Protein AF-A0A382FFE5-F1 (afdb_monomer_lite)

Secondary structure (DSSP, 8-state):
--EEEEEESSTTHHHHHTHHHHHHHHHTT-EEEEEES---TT--PPTTSS-TT--

Sequence (55 aa):
MATVVFLHAHPDDEALASGGTMARLAEEGHRVVLVVATRGEEGEPVPGVLGPDEA

Structure (mmCIF, N/CA/C/O backbone):
data_AF-A0A382FFE5-F1
#
_entry.id   AF-A0A382FFE5-F1
#
loop_
_atom_site.group_PDB
_atom_site.id
_atom_site.type_symbol
_atom_site.label_atom_id
_atom_site.label_alt_id
_atom_site.label_comp_id
_atom_site.label_asym_id
_atom_site.label_enti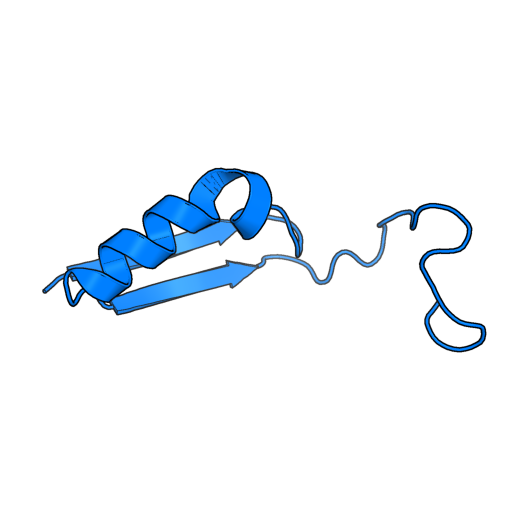ty_id
_atom_site.label_seq_id
_atom_site.pdbx_PDB_ins_code
_atom_site.Cartn_x
_atom_site.Cartn_y
_atom_site.Cartn_z
_atom_site.occupancy
_atom_site.B_iso_or_equiv
_atom_site.auth_seq_id
_atom_site.auth_comp_id
_atom_site.auth_asym_id
_atom_site.auth_atom_id
_atom_site.pdbx_PDB_model_num
ATOM 1 N N . MET A 1 1 ? -18.843 -3.115 13.312 1.00 92.00 1 MET A N 1
ATOM 2 C CA . MET A 1 1 ? -17.605 -3.742 12.803 1.00 92.00 1 MET A CA 1
ATOM 3 C C . MET A 1 1 ? -17.849 -4.197 11.371 1.00 92.00 1 MET A C 1
ATOM 5 O O . MET A 1 1 ? -18.746 -5.004 11.164 1.00 92.00 1 MET A O 1
ATOM 9 N N . ALA A 1 2 ? -17.114 -3.653 10.400 1.00 98.12 2 ALA A N 1
ATOM 10 C CA . ALA A 1 2 ? -17.174 -4.055 8.993 1.00 98.12 2 ALA A CA 1
ATOM 11 C C . ALA A 1 2 ? -15.830 -4.663 8.552 1.00 98.12 2 ALA A C 1
ATOM 13 O O . ALA A 1 2 ? -14.818 -4.471 9.228 1.00 98.12 2 ALA A O 1
ATOM 14 N N . THR A 1 3 ? -15.826 -5.392 7.433 1.00 98.69 3 THR A N 1
ATOM 15 C CA . THR A 1 3 ? -14.595 -5.754 6.712 1.00 98.69 3 THR A CA 1
ATOM 16 C C . THR A 1 3 ? -14.478 -4.859 5.488 1.00 98.69 3 THR A C 1
ATOM 18 O O . THR A 1 3 ? -15.412 -4.811 4.690 1.00 98.69 3 THR A O 1
ATOM 21 N N . VAL A 1 4 ? -13.344 -4.178 5.335 1.00 98.69 4 VAL A N 1
ATOM 22 C CA . VAL A 1 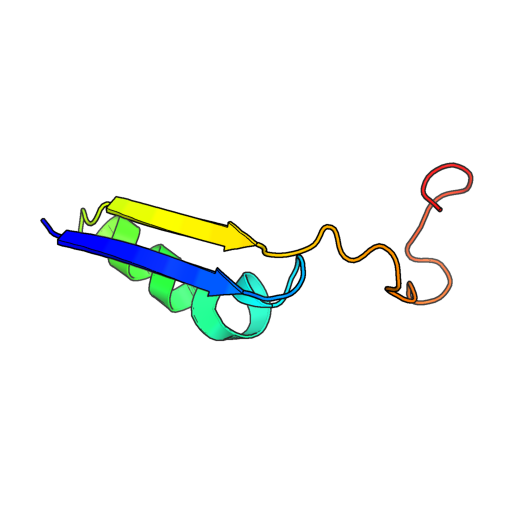4 ? -13.065 -3.282 4.208 1.00 98.69 4 VAL A CA 1
ATOM 23 C C . VAL A 1 4 ? -11.843 -3.800 3.461 1.00 98.69 4 VAL A C 1
ATOM 25 O O . VAL A 1 4 ? -10.792 -4.011 4.068 1.00 98.69 4 VAL A O 1
ATOM 28 N N . VAL A 1 5 ? -11.998 -4.035 2.158 1.00 98.75 5 VAL A N 1
ATOM 29 C CA . VAL A 1 5 ? -10.925 -4.503 1.275 1.00 98.75 5 VAL A CA 1
ATOM 30 C C . VAL A 1 5 ? -10.423 -3.332 0.442 1.00 98.75 5 VAL A C 1
ATOM 32 O O . VAL A 1 5 ? -11.211 -2.687 -0.247 1.00 98.75 5 VAL A O 1
ATOM 35 N N . PHE A 1 6 ? -9.118 -3.093 0.493 1.00 98.75 6 PHE A N 1
ATOM 36 C CA . PHE A 1 6 ? -8.404 -2.170 -0.379 1.00 98.75 6 PHE A CA 1
ATOM 37 C C . PHE A 1 6 ? -7.625 -3.006 -1.385 1.00 98.75 6 PHE A C 1
ATOM 39 O O . PHE A 1 6 ? -6.747 -3.771 -0.995 1.00 98.75 6 PHE A O 1
ATOM 46 N N . LEU A 1 7 ? -7.999 -2.907 -2.658 1.00 98.56 7 LEU A N 1
ATOM 47 C CA . LEU A 1 7 ? -7.318 -3.580 -3.756 1.00 98.56 7 LEU A CA 1
ATOM 48 C C . LEU A 1 7 ? -6.542 -2.536 -4.547 1.00 98.56 7 LEU A C 1
ATOM 50 O O . LEU A 1 7 ? -7.151 -1.630 -5.115 1.00 98.56 7 LEU A O 1
ATOM 54 N N . HIS A 1 8 ? -5.229 -2.707 -4.594 1.00 98.69 8 HIS A N 1
ATOM 55 C CA . HIS A 1 8 ? -4.309 -1.837 -5.316 1.00 98.69 8 HIS A CA 1
ATOM 56 C C . HIS A 1 8 ? -3.465 -2.639 -6.303 1.00 98.69 8 HIS A C 1
ATOM 58 O O . HIS A 1 8 ? -3.362 -3.865 -6.190 1.00 98.69 8 HIS A O 1
ATOM 64 N N . ALA A 1 9 ? -2.918 -1.961 -7.311 1.00 98.12 9 ALA A N 1
ATOM 65 C CA . ALA A 1 9 ? -2.205 -2.625 -8.393 1.00 98.12 9 ALA A CA 1
ATOM 66 C C . ALA A 1 9 ? -0.781 -2.998 -7.967 1.00 98.12 9 ALA A C 1
ATOM 68 O O . ALA A 1 9 ? -0.391 -4.164 -8.101 1.00 98.12 9 ALA A O 1
ATOM 69 N N . HIS A 1 10 ? -0.045 -2.039 -7.409 1.00 97.62 10 HIS A N 1
ATOM 70 C CA . HIS A 1 10 ? 1.371 -2.171 -7.079 1.00 97.62 10 HIS A CA 1
ATOM 71 C C . HIS A 1 10 ? 1.627 -1.898 -5.590 1.00 97.62 10 HIS A C 1
ATOM 73 O O . HIS A 1 10 ? 0.776 -1.308 -4.916 1.00 97.62 10 HIS A O 1
ATOM 79 N N . PRO A 1 11 ? 2.763 -2.365 -5.042 1.00 95.88 11 PRO A N 1
ATOM 80 C CA . PRO A 1 11 ? 3.156 -2.019 -3.682 1.00 95.88 11 PRO A CA 1
ATOM 81 C C . PRO A 1 11 ? 3.570 -0.546 -3.618 1.00 95.88 11 PRO A C 1
ATOM 83 O O . PRO A 1 11 ? 4.584 -0.226 -4.224 1.00 95.88 11 PRO A O 1
ATOM 86 N N . ASP A 1 12 ? 2.837 0.275 -2.851 1.00 95.00 12 ASP A N 1
ATOM 87 C CA . ASP A 1 12 ? 2.985 1.731 -2.601 1.00 95.00 12 ASP A CA 1
ATOM 88 C C . ASP A 1 12 ? 1.700 2.529 -2.893 1.00 95.00 12 ASP A C 1
ATOM 90 O O . ASP A 1 12 ? 1.392 3.496 -2.183 1.00 95.00 12 ASP A O 1
ATOM 94 N N . ASP A 1 13 ? 0.911 2.093 -3.877 1.00 98.19 13 ASP A N 1
ATOM 95 C CA . ASP A 1 13 ? -0.382 2.667 -4.261 1.00 98.19 13 ASP A CA 1
ATOM 96 C C . ASP A 1 13 ? -1.285 2.879 -3.033 1.00 98.19 13 ASP A C 1
ATOM 98 O O . ASP A 1 13 ? -1.962 3.906 -2.890 1.00 98.19 13 ASP A O 1
ATOM 102 N N . GLU A 1 14 ? -1.280 1.925 -2.096 1.00 98.31 14 GLU A N 1
ATOM 103 C CA . GLU A 1 14 ? -2.117 1.985 -0.910 1.00 98.31 14 GLU A CA 1
ATOM 104 C C . GLU A 1 14 ? -1.728 3.134 0.008 1.00 98.31 14 GLU A C 1
ATOM 106 O O . GLU A 1 14 ? -2.616 3.790 0.564 1.00 98.31 14 GLU A O 1
ATOM 111 N N . ALA A 1 15 ? -0.426 3.385 0.145 1.00 97.19 15 ALA A N 1
ATOM 112 C CA . ALA A 1 15 ? 0.123 4.426 0.994 1.00 97.19 15 ALA A CA 1
ATOM 113 C C . ALA A 1 15 ? -0.149 5.808 0.391 1.00 97.19 15 ALA A C 1
ATOM 115 O O . ALA A 1 15 ? -0.538 6.723 1.122 1.00 97.19 15 ALA A O 1
ATOM 116 N N . LEU A 1 16 ? -0.033 5.932 -0.935 1.00 96.81 16 LEU A N 1
ATOM 117 C CA . LEU A 1 16 ? -0.282 7.169 -1.677 1.00 96.81 16 LEU A CA 1
ATOM 118 C C . LEU A 1 16 ? -1.767 7.549 -1.702 1.00 96.81 16 LEU A C 1
ATOM 120 O O . LEU A 1 16 ? -2.120 8.705 -1.470 1.00 96.81 16 LEU A O 1
ATOM 124 N N . ALA A 1 17 ? -2.647 6.585 -1.977 1.00 97.81 17 ALA A N 1
ATOM 125 C CA . ALA A 1 17 ? -4.060 6.866 -2.219 1.00 97.81 17 ALA A CA 1
ATOM 126 C C . ALA A 1 17 ? -4.940 6.732 -0.968 1.00 97.81 17 ALA A C 1
ATOM 128 O O . ALA A 1 17 ? -5.953 7.423 -0.844 1.00 97.81 17 ALA A O 1
ATOM 129 N N . SER A 1 18 ? -4.609 5.814 -0.052 1.00 98.50 18 SER A N 1
ATOM 130 C CA . SER A 1 18 ? -5.574 5.335 0.953 1.00 98.50 18 SER A CA 1
ATOM 131 C C . SER A 1 18 ? -5.024 5.088 2.360 1.00 98.50 18 SER A C 1
ATOM 133 O O . SER A 1 18 ? -5.807 4.749 3.250 1.00 98.50 18 SER A O 1
ATOM 135 N N . GLY A 1 19 ? -3.730 5.312 2.604 1.00 98.38 19 GLY A N 1
ATOM 136 C CA . GLY A 1 19 ? -3.060 4.949 3.857 1.00 98.38 19 GLY A CA 1
ATOM 137 C C . GLY A 1 19 ? -3.732 5.543 5.095 1.00 98.38 19 GLY 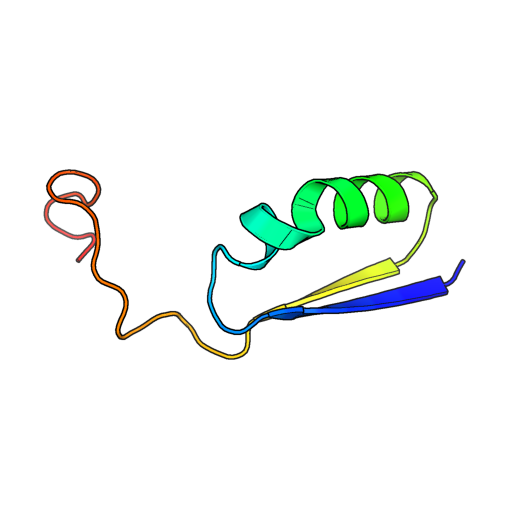A C 1
ATOM 138 O O . GLY A 1 19 ? -4.084 4.818 6.026 1.00 98.38 19 GLY A O 1
ATOM 139 N N . GLY A 1 20 ? -4.024 6.847 5.068 1.00 98.62 20 GLY A N 1
ATOM 140 C CA . GLY A 1 20 ? -4.727 7.517 6.168 1.00 98.62 20 GLY A CA 1
ATOM 141 C C . GLY A 1 20 ? -6.152 6.996 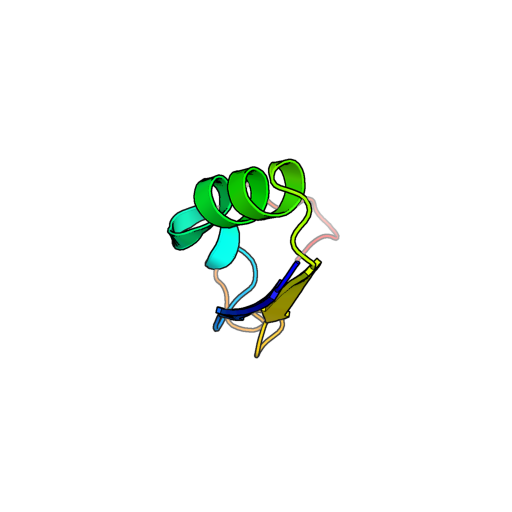6.395 1.00 98.62 20 GLY A C 1
ATOM 142 O O . GLY A 1 20 ? -6.618 6.930 7.530 1.00 98.62 20 GLY A O 1
ATOM 143 N N . THR A 1 21 ? -6.839 6.567 5.332 1.00 98.69 21 THR A N 1
ATOM 144 C CA . THR A 1 21 ? -8.195 6.007 5.440 1.00 98.69 21 THR A CA 1
ATOM 145 C C . THR A 1 21 ? -8.159 4.611 6.054 1.00 98.69 21 THR A C 1
ATOM 147 O O . THR A 1 21 ? -8.951 4.323 6.948 1.00 98.69 21 THR A O 1
ATOM 150 N N . MET A 1 22 ? -7.223 3.761 5.624 1.00 98.75 22 MET A N 1
ATOM 151 C CA . MET A 1 22 ? -7.006 2.441 6.221 1.00 98.75 22 MET A CA 1
ATOM 152 C C . MET A 1 22 ? -6.669 2.548 7.710 1.00 98.75 22 MET A C 1
ATOM 154 O O . MET A 1 22 ? -7.274 1.840 8.514 1.00 98.75 22 MET A O 1
ATOM 158 N N . ALA A 1 23 ? -5.766 3.463 8.079 1.00 98.69 23 ALA A N 1
ATOM 159 C CA . ALA A 1 23 ? -5.395 3.706 9.471 1.00 98.69 23 ALA A CA 1
ATOM 160 C C . ALA A 1 23 ? -6.613 4.096 10.320 1.00 98.69 23 ALA A C 1
ATOM 162 O O . ALA A 1 23 ? -6.898 3.439 11.319 1.00 98.69 23 ALA A O 1
ATOM 163 N N . ARG A 1 24 ? -7.399 5.084 9.869 1.00 98.81 24 ARG A N 1
ATOM 164 C CA . ARG A 1 24 ? -8.603 5.520 10.587 1.00 98.81 24 ARG A CA 1
ATOM 165 C C . ARG A 1 24 ? -9.627 4.393 10.751 1.00 98.81 24 ARG A C 1
ATOM 167 O O . ARG A 1 24 ? -10.156 4.198 11.837 1.00 98.81 24 ARG A O 1
ATOM 174 N N . LEU A 1 25 ? -9.902 3.624 9.694 1.00 98.81 25 LEU A N 1
ATOM 175 C CA . LEU A 1 25 ? -10.862 2.513 9.764 1.00 98.81 25 LEU A CA 1
ATOM 176 C C . LEU A 1 25 ? -10.392 1.411 10.727 1.00 98.81 25 LEU A C 1
ATOM 178 O O . LEU A 1 25 ? -11.216 0.802 11.411 1.00 98.81 25 LEU A O 1
ATOM 182 N N . ALA A 1 26 ? -9.084 1.153 10.792 1.00 98.62 26 ALA A N 1
ATOM 183 C CA . ALA A 1 26 ? -8.513 0.223 11.759 1.00 98.62 26 ALA A CA 1
ATOM 184 C C . ALA A 1 26 ? -8.659 0.742 13.202 1.00 98.62 26 ALA A C 1
ATOM 186 O O . ALA A 1 26 ? -9.082 -0.019 14.072 1.00 98.62 26 ALA A O 1
ATOM 187 N N . GLU A 1 27 ? -8.391 2.031 13.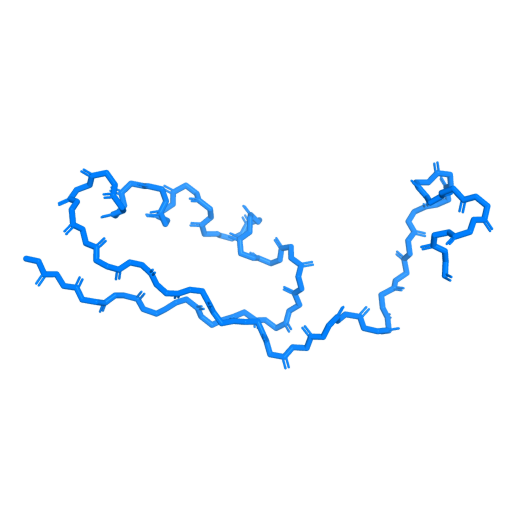448 1.00 98.81 27 GLU A N 1
ATOM 188 C CA . GLU A 1 27 ? -8.597 2.687 14.752 1.00 98.81 27 GLU A CA 1
ATOM 189 C C . GLU A 1 27 ? -10.069 2.660 15.199 1.00 98.81 27 GLU A C 1
ATOM 191 O O . GLU A 1 27 ? -10.363 2.434 16.372 1.00 98.81 27 GLU A O 1
ATOM 196 N N . GLU A 1 28 ? -11.007 2.802 14.260 1.00 98.69 28 GLU A N 1
ATOM 197 C CA . GLU A 1 28 ? -12.456 2.676 14.486 1.00 98.69 28 GLU A CA 1
ATOM 198 C C . GLU A 1 28 ? -12.915 1.215 14.723 1.00 98.69 28 GLU A C 1
ATOM 200 O O . GLU A 1 28 ? -14.101 0.944 14.942 1.00 98.69 28 GLU A O 1
ATOM 205 N N . GLY A 1 29 ? -11.993 0.244 14.700 1.00 98.62 29 GLY A N 1
ATOM 206 C CA . GLY A 1 29 ? -12.263 -1.163 15.001 1.00 98.62 29 GLY A CA 1
ATOM 207 C C . GLY A 1 29 ? -12.831 -1.962 13.825 1.00 98.62 29 GLY A C 1
ATOM 208 O O . GLY A 1 29 ? -13.515 -2.973 14.022 1.00 98.62 29 GLY A O 1
ATOM 209 N N . HIS A 1 30 ? -12.610 -1.522 12.586 1.00 98.88 30 HIS A N 1
ATOM 210 C CA . HIS A 1 30 ? -12.930 -2.307 11.394 1.00 98.88 30 HIS A CA 1
ATOM 211 C C . HIS A 1 30 ? -11.799 -3.275 11.031 1.00 98.88 30 HIS A C 1
ATOM 213 O O . HIS A 1 30 ? -10.624 -3.024 11.284 1.00 98.88 30 HIS A O 1
ATOM 219 N N . ARG A 1 31 ? -12.149 -4.395 10.386 1.00 98.75 31 ARG A N 1
ATOM 220 C CA . ARG A 1 31 ? -11.155 -5.289 9.785 1.00 98.75 31 ARG A CA 1
ATOM 221 C C . ARG A 1 31 ? -10.738 -4.711 8.437 1.00 98.75 31 ARG A C 1
ATOM 223 O O . ARG A 1 31 ? -11.522 -4.743 7.490 1.00 98.75 31 ARG A O 1
ATOM 230 N N . VAL A 1 32 ? -9.508 -4.228 8.347 1.00 98.81 32 VAL A N 1
ATOM 231 C CA . VAL A 1 32 ? -8.908 -3.754 7.095 1.00 98.81 32 VAL A CA 1
ATOM 232 C C . VAL A 1 32 ? -8.131 -4.897 6.446 1.00 98.81 32 VAL A C 1
ATOM 234 O O . VAL A 1 32 ? -7.366 -5.592 7.112 1.00 98.81 32 VAL A O 1
ATOM 237 N N . VAL A 1 33 ? -8.355 -5.120 5.152 1.00 98.75 33 VAL A N 1
ATOM 238 C CA . VAL A 1 33 ? -7.625 -6.099 4.340 1.00 98.75 33 VAL A CA 1
ATOM 239 C C . VAL A 1 33 ? -7.023 -5.369 3.150 1.00 98.75 33 VAL A C 1
ATOM 241 O O . VAL A 1 33 ? -7.757 -4.800 2.346 1.00 98.75 33 VAL A O 1
ATOM 244 N N . LEU A 1 34 ? -5.701 -5.409 3.032 1.00 98.62 34 LEU A N 1
ATOM 245 C CA . LEU A 1 34 ? -4.980 -4.922 1.864 1.00 98.62 34 LEU A CA 1
ATOM 246 C C . LEU A 1 34 ? -4.709 -6.091 0.914 1.00 98.62 34 LEU A C 1
ATOM 248 O O . LEU A 1 34 ? -4.211 -7.135 1.336 1.00 98.62 34 LEU A O 1
ATOM 252 N N . VAL A 1 35 ? -5.031 -5.903 -0.360 1.00 98.62 35 VAL A N 1
ATOM 253 C CA . VAL A 1 35 ? -4.672 -6.801 -1.456 1.00 98.62 35 VAL A CA 1
ATOM 254 C C . VAL A 1 35 ? -3.869 -5.993 -2.462 1.00 98.62 35 VAL A C 1
ATOM 256 O O . VAL A 1 35 ? -4.340 -4.968 -2.949 1.00 98.62 35 VAL A O 1
ATOM 259 N N . VAL A 1 36 ? -2.675 -6.476 -2.782 1.00 98.38 36 VAL A N 1
ATOM 260 C CA . VAL A 1 36 ? -1.827 -5.911 -3.832 1.00 98.38 36 VAL A CA 1
ATOM 261 C C . VAL A 1 36 ? -1.780 -6.923 -4.970 1.00 98.38 36 VAL A C 1
ATOM 263 O O . VAL A 1 36 ? -1.487 -8.097 -4.737 1.00 98.38 36 VAL A O 1
ATOM 266 N N . ALA A 1 37 ? -2.162 -6.499 -6.173 1.00 98.25 37 ALA A N 1
ATOM 267 C CA . ALA A 1 37 ? -2.364 -7.401 -7.306 1.00 98.25 37 ALA A CA 1
ATOM 268 C C . ALA A 1 37 ? -1.050 -7.931 -7.902 1.00 98.25 37 ALA A C 1
ATOM 270 O O . ALA A 1 37 ? -1.029 -9.040 -8.436 1.00 98.25 37 ALA A O 1
ATOM 271 N N . THR A 1 38 ? 0.029 -7.153 -7.810 1.00 97.88 38 THR A N 1
ATOM 272 C CA . THR A 1 38 ? 1.353 -7.468 -8.370 1.00 97.88 38 THR A CA 1
ATOM 273 C C . THR A 1 38 ? 2.451 -7.269 -7.327 1.00 97.88 38 THR A C 1
ATOM 275 O O . THR A 1 38 ? 2.205 -6.699 -6.262 1.00 97.88 38 THR A O 1
ATOM 278 N N . ARG A 1 39 ? 3.677 -7.724 -7.612 1.00 95.31 39 ARG A N 1
ATOM 279 C CA . ARG A 1 39 ? 4.835 -7.407 -6.760 1.00 95.31 39 ARG A CA 1
ATOM 280 C C . ARG A 1 39 ? 5.574 -6.153 -7.235 1.00 95.31 39 ARG A C 1
ATOM 282 O O . ARG A 1 39 ? 6.576 -5.808 -6.622 1.00 95.31 39 ARG A O 1
ATOM 289 N N . GLY A 1 40 ? 5.088 -5.491 -8.289 1.00 93.88 40 GLY A N 1
ATOM 290 C CA . GLY A 1 40 ? 5.748 -4.333 -8.887 1.00 93.88 40 GLY A CA 1
ATOM 291 C C . GLY A 1 40 ? 7.028 -4.696 -9.640 1.00 93.88 40 GLY A C 1
ATOM 292 O O . GLY A 1 40 ? 7.962 -3.907 -9.654 1.00 93.88 40 GLY A O 1
ATOM 293 N N . GLU A 1 41 ? 7.094 -5.888 -10.242 1.00 92.38 41 GLU A N 1
ATOM 294 C CA . GLU A 1 41 ? 8.308 -6.428 -10.876 1.00 92.38 41 GLU A CA 1
ATOM 295 C C . GLU A 1 41 ? 8.863 -5.557 -12.020 1.00 92.38 41 GLU A C 1
ATOM 297 O O . GLU A 1 41 ? 10.049 -5.629 -12.321 1.00 92.38 41 GLU A O 1
ATOM 302 N N . GLU A 1 42 ? 8.016 -4.728 -12.632 1.00 93.31 42 GLU A N 1
ATOM 303 C CA . GLU A 1 42 ? 8.363 -3.805 -13.726 1.00 93.31 42 GLU A CA 1
ATOM 304 C C . GLU A 1 42 ? 8.565 -2.355 -13.231 1.00 93.31 42 GLU A C 1
ATOM 306 O O . GLU A 1 42 ? 8.542 -1.409 -14.016 1.00 93.31 42 GLU A O 1
ATOM 311 N N . GLY A 1 43 ? 8.684 -2.151 -11.915 1.00 89.56 43 GLY A N 1
ATOM 312 C CA . GLY A 1 43 ? 8.926 -0.838 -11.323 1.00 89.56 43 GLY A CA 1
ATOM 313 C C . GLY A 1 43 ? 10.353 -0.343 -11.568 1.00 89.56 43 GLY A C 1
ATOM 314 O O . GLY A 1 43 ? 11.313 -1.108 -11.501 1.00 89.56 43 GLY A O 1
ATOM 315 N N . GLU A 1 44 ? 10.507 0.961 -11.802 1.00 89.25 44 GLU A N 1
ATOM 316 C CA . GLU A 1 44 ? 11.816 1.598 -11.965 1.00 89.25 44 GLU A CA 1
ATOM 317 C C . GLU A 1 44 ? 12.215 2.336 -10.675 1.00 89.25 44 GLU A C 1
ATOM 319 O O . GLU A 1 44 ? 11.611 3.361 -10.336 1.00 89.25 44 GLU A O 1
ATOM 324 N N . PRO A 1 45 ? 13.224 1.854 -9.929 1.00 85.25 45 PRO A N 1
ATOM 325 C CA . PRO A 1 45 ? 13.681 2.528 -8.726 1.00 85.25 45 PRO A CA 1
ATOM 326 C C . PRO A 1 45 ? 14.376 3.845 -9.075 1.00 85.25 45 PRO A C 1
ATOM 328 O O . PRO A 1 45 ? 15.144 3.953 -10.035 1.00 85.25 45 PRO A O 1
ATOM 331 N N . VAL 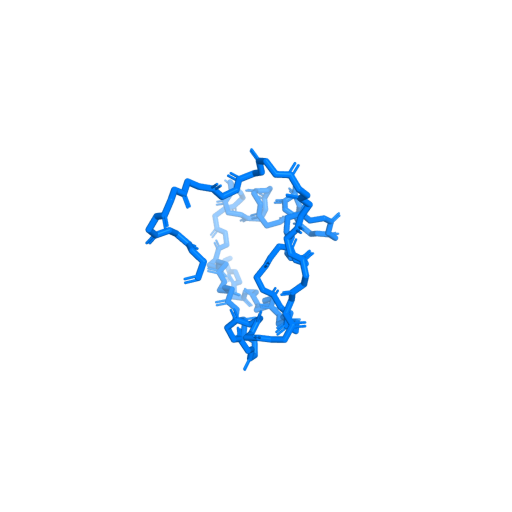A 1 46 ? 14.169 4.856 -8.233 1.00 87.06 46 VAL A N 1
ATOM 332 C CA . VAL A 1 46 ? 14.932 6.103 -8.326 1.00 87.06 46 VAL A CA 1
ATOM 333 C C . VAL A 1 46 ? 16.421 5.799 -8.072 1.00 87.06 46 VAL A C 1
ATOM 335 O O . VAL A 1 46 ? 16.739 5.068 -7.125 1.00 87.06 46 VAL A O 1
ATOM 338 N N . PRO A 1 47 ? 17.358 6.356 -8.869 1.00 88.31 47 PRO A N 1
ATOM 339 C CA . PRO A 1 47 ? 18.784 6.110 -8.684 1.00 88.31 47 PRO A CA 1
ATOM 340 C C . PRO A 1 47 ? 19.256 6.393 -7.251 1.00 88.31 47 PRO A C 1
ATOM 342 O O . PRO A 1 47 ? 19.011 7.469 -6.708 1.00 88.31 47 PRO A O 1
ATOM 345 N N . GLY A 1 48 ? 19.966 5.430 -6.656 1.00 88.44 48 GLY A N 1
ATOM 346 C CA . GLY A 1 48 ? 20.526 5.537 -5.304 1.00 88.44 48 GLY A CA 1
ATOM 347 C C . GLY A 1 48 ? 19.579 5.158 -4.160 1.00 88.44 48 GLY A C 1
ATOM 348 O O . GLY A 1 48 ? 19.985 5.277 -3.007 1.00 88.44 48 GLY A O 1
ATOM 349 N N . VAL A 1 49 ? 18.351 4.708 -4.450 1.00 88.06 49 VAL A N 1
ATOM 350 C CA . VAL A 1 49 ? 17.417 4.200 -3.425 1.00 88.06 49 VAL A CA 1
ATOM 351 C C . VAL A 1 49 ? 17.729 2.758 -3.024 1.00 88.06 49 VAL A C 1
ATOM 353 O O . VAL A 1 49 ? 17.606 2.425 -1.850 1.00 88.06 49 VAL A O 1
ATOM 356 N N . LEU A 1 50 ? 18.146 1.923 -3.979 1.00 86.94 50 LEU A N 1
ATOM 357 C CA . LEU A 1 50 ? 18.496 0.524 -3.733 1.00 86.94 50 LEU A CA 1
ATOM 358 C C . LEU A 1 50 ? 19.989 0.374 -3.432 1.00 86.94 50 LEU A C 1
ATOM 360 O O . LEU A 1 50 ? 20.839 0.982 -4.093 1.00 86.94 50 LEU A O 1
ATOM 364 N N . GLY A 1 51 ? 20.302 -0.453 -2.438 1.00 86.75 51 GLY A N 1
ATOM 365 C CA . GLY A 1 51 ? 21.644 -0.933 -2.155 1.00 86.75 51 GLY A CA 1
ATOM 366 C C . GLY A 1 51 ? 22.168 -1.907 -3.223 1.00 86.75 51 GLY A C 1
ATOM 367 O O . GLY A 1 51 ? 21.425 -2.334 -4.106 1.00 86.75 51 GLY A O 1
ATOM 368 N N . PRO A 1 52 ? 23.457 -2.290 -3.145 1.00 82.19 52 PRO A N 1
ATOM 369 C CA . PRO A 1 52 ? 24.131 -3.091 -4.174 1.00 82.19 52 PRO A CA 1
ATOM 370 C C . PRO A 1 52 ? 23.465 -4.437 -4.498 1.00 82.19 52 PRO A C 1
ATOM 372 O O . PRO A 1 52 ? 23.615 -4.919 -5.616 1.00 82.19 52 PRO A O 1
ATOM 375 N N . ASP A 1 53 ? 22.732 -5.010 -3.539 1.00 84.62 53 ASP A N 1
ATOM 376 C CA . ASP A 1 53 ? 22.096 -6.332 -3.626 1.00 84.62 53 ASP A CA 1
ATOM 377 C C . ASP A 1 53 ? 20.557 -6.257 -3.506 1.00 84.62 53 ASP A C 1
ATOM 379 O O . ASP A 1 53 ? 19.905 -7.252 -3.190 1.00 84.62 53 ASP A O 1
ATOM 383 N N . GLU A 1 54 ? 19.973 -5.069 -3.694 1.00 78.38 54 GLU A N 1
ATOM 384 C CA . GLU A 1 54 ? 18.532 -4.818 -3.515 1.00 78.38 54 GLU A CA 1
ATOM 385 C C . GLU A 1 54 ? 17.779 -4.590 -4.839 1.00 78.38 54 GLU A C 1
ATOM 387 O O . GLU A 1 54 ? 16.583 -4.303 -4.806 1.00 78.38 54 GLU A O 1
ATOM 392 N N . ALA A 1 55 ? 18.473 -4.711 -5.979 1.00 67.00 55 ALA A N 1
ATOM 393 C CA . ALA A 1 55 ? 17.925 -4.584 -7.334 1.00 67.00 55 ALA A CA 1
ATOM 394 C C . ALA A 1 55 ? 17.424 -5.913 -7.915 1.00 67.00 55 ALA A C 1
ATOM 396 O O . ALA A 1 55 ? 18.066 -6.960 -7.663 1.00 67.00 55 ALA A O 1
#

Foldseek 3Di:
DEEDEDEEAEPPCCVVPPVVVLVVCVVVVYHYHYHYNDHCPVDDDDPPPDDPPRD

pLDDT: mean 94.63, std 6.4, range [67.0, 98.88]

InterPro domains:
  IPR003737 N-acetylglucosaminyl phosphatidylinositol deacetylase-related [PF02585] (6-45)
  IPR024078 Putative deacetylase LmbE-like domain superfamily [G3DSA:3.40.50.10320] (1-55)
  IPR024078 Putative deacetylase LmbE-like domain superfamily [SSF102588] (2-47)

Radius of gyration: 14.43 Å; chains: 1; bounding box: 42×15×29 Å

Organism: NCBI:txid408172